Protein AF-A0A2S6U5T8-F1 (afdb_monomer)

Mean predicted aligned error: 2.39 Å

Nearest PDB structures (foldseek):
  7yxv-assembly1_A  TM=5.219E-01  e=1.908E+00  Acinetobacter baumannii
  4hqn-assembly1_A  TM=4.671E-01  e=3.008E+00  Plasmodium vivax
  6wjd-assembly1_D  TM=3.122E-01  e=1.292E+00  Homo sapiens
  9e8j-assembly1_B  TM=3.013E-01  e=1.210E+00  Homo sapiens

Foldseek 3Di:
DFDKDDPVLQQWIFTWDFLLFTPDIDGHPPDDDDDDDDPDWDALVVVLVVLVVVCVVVVHQSSNQAEDEKEAQDDDDPVRSVVVSVVNCVSCVVSVQHDPSTHRHHYHYYYDPPPGDPGMTD

Radius of gyration: 14.31 Å; Cα contacts (8 Å, |Δi|>4): 192; chains: 1; bounding box: 38×27×39 Å

Structure (mmCIF, N/CA/C/O backbone):
data_AF-A0A2S6U5T8-F1
#
_entry.id   AF-A0A2S6U5T8-F1
#
loop_
_atom_site.group_PDB
_atom_site.id
_atom_site.type_symbol
_atom_site.label_atom_id
_atom_site.label_alt_id
_atom_site.label_comp_id
_atom_site.label_asym_id
_atom_site.label_entity_id
_atom_site.label_seq_id
_atom_site.pdbx_PDB_ins_code
_atom_site.Cartn_x
_atom_site.Cartn_y
_atom_site.Cartn_z
_atom_site.occupancy
_atom_site.B_iso_or_equiv
_atom_site.auth_seq_id
_atom_site.auth_comp_id
_atom_site.auth_asym_id
_atom_site.auth_atom_id
_atom_site.pdbx_PDB_model_num
ATOM 1 N N . MET A 1 1 ? 11.949 -4.746 21.543 1.00 67.88 1 MET A N 1
ATOM 2 C CA . MET A 1 1 ? 10.485 -4.889 21.382 1.00 67.88 1 MET A CA 1
ATOM 3 C C . MET A 1 1 ? 10.088 -4.165 20.112 1.00 67.88 1 MET A C 1
ATOM 5 O O . MET A 1 1 ? 10.667 -3.123 19.844 1.00 67.88 1 MET A O 1
ATOM 9 N N . VAL A 1 2 ? 9.180 -4.733 19.322 1.00 87.88 2 VAL A N 1
ATOM 10 C CA . VAL A 1 2 ? 8.676 -4.097 18.098 1.00 87.88 2 VAL A CA 1
ATOM 11 C C . VAL A 1 2 ? 7.620 -3.065 18.490 1.00 87.88 2 VAL A C 1
ATOM 13 O O . VAL A 1 2 ? 6.715 -3.384 19.261 1.00 87.88 2 VAL A O 1
ATOM 16 N N . GLU A 1 3 ? 7.748 -1.836 17.999 1.00 96.69 3 GLU A N 1
ATOM 17 C CA . GLU A 1 3 ? 6.763 -0.789 18.258 1.00 96.69 3 GLU A CA 1
ATOM 18 C C . GLU A 1 3 ? 5.520 -1.003 17.387 1.00 96.69 3 GLU A C 1
ATOM 20 O O . GLU A 1 3 ? 5.620 -1.292 16.195 1.00 96.69 3 GLU A O 1
ATOM 25 N N . THR A 1 4 ? 4.333 -0.883 17.983 1.00 97.81 4 THR A N 1
ATOM 26 C CA . THR A 1 4 ? 3.060 -1.044 17.268 1.00 97.81 4 THR A CA 1
ATOM 27 C C . THR A 1 4 ? 2.106 0.092 17.593 1.00 97.81 4 THR A C 1
ATOM 29 O O . THR A 1 4 ? 2.155 0.649 18.691 1.00 97.81 4 THR A O 1
ATOM 32 N N . ALA A 1 5 ? 1.198 0.386 16.665 1.00 98.12 5 ALA A N 1
ATOM 33 C CA . ALA A 1 5 ? 0.132 1.359 16.861 1.00 98.12 5 ALA A CA 1
ATOM 34 C C . ALA A 1 5 ? -1.202 0.850 16.325 1.00 98.12 5 ALA A C 1
ATOM 36 O O . ALA A 1 5 ? -1.247 -0.045 15.481 1.00 98.12 5 ALA A O 1
ATOM 37 N N . ILE A 1 6 ? -2.291 1.430 16.823 1.00 98.50 6 ILE A N 1
ATOM 38 C CA . ILE A 1 6 ? -3.640 1.134 16.348 1.00 98.50 6 ILE A CA 1
ATOM 39 C C . ILE A 1 6 ? -4.045 2.197 15.328 1.00 98.50 6 ILE A C 1
ATOM 41 O O . ILE A 1 6 ? -3.961 3.390 15.613 1.00 98.50 6 ILE A O 1
ATOM 45 N N . PHE A 1 7 ? -4.515 1.755 14.164 1.00 98.44 7 PHE A N 1
ATOM 46 C CA . PHE A 1 7 ? -5.164 2.599 13.171 1.00 98.44 7 PHE A CA 1
ATOM 47 C C . PHE A 1 7 ? -6.670 2.305 13.177 1.00 98.44 7 PHE A C 1
ATOM 49 O O . PHE A 1 7 ? -7.180 1.500 12.396 1.00 98.44 7 PHE A O 1
ATOM 56 N N . GLU A 1 8 ? -7.385 2.947 14.106 1.00 97.94 8 GLU A N 1
ATOM 57 C CA . GLU A 1 8 ? -8.816 2.707 14.365 1.00 97.94 8 GLU A CA 1
ATOM 58 C C . GLU A 1 8 ? -9.682 2.904 13.113 1.00 97.94 8 GLU A C 1
ATOM 60 O O . GLU A 1 8 ? -10.574 2.105 12.839 1.00 97.94 8 GLU A O 1
ATOM 65 N N . ALA A 1 9 ? -9.370 3.915 12.292 1.00 97.75 9 ALA A N 1
ATOM 66 C CA . ALA A 1 9 ? -10.101 4.202 11.056 1.00 97.75 9 ALA A CA 1
ATOM 67 C C . ALA A 1 9 ? -10.068 3.040 10.043 1.00 97.75 9 ALA A C 1
ATOM 69 O O . ALA A 1 9 ? -10.953 2.947 9.190 1.00 97.75 9 ALA A O 1
ATOM 70 N N . GLY A 1 10 ? -9.060 2.165 10.122 1.00 97.31 10 GLY A N 1
ATOM 71 C CA . GLY A 1 10 ? -8.936 0.967 9.293 1.00 97.31 10 GLY A CA 1
ATOM 72 C C . GLY A 1 10 ? -9.330 -0.338 9.988 1.00 97.31 10 GLY A C 1
ATOM 73 O O . GLY A 1 10 ? -9.505 -1.347 9.307 1.00 97.31 10 GLY A O 1
ATOM 74 N N . GLY A 1 11 ? -9.496 -0.345 11.315 1.00 98.25 11 GLY A N 1
ATOM 75 C CA . GLY A 1 11 ? -9.827 -1.552 12.080 1.00 98.25 11 GLY A CA 1
ATOM 76 C C . GLY A 1 11 ? -8.653 -2.524 12.263 1.00 98.25 11 GLY A C 1
ATOM 77 O O . GLY A 1 11 ? -8.862 -3.733 12.387 1.00 98.25 11 GLY A O 1
ATOM 78 N N . TYR A 1 12 ? -7.410 -2.029 12.264 1.00 98.69 12 TYR A N 1
ATOM 79 C CA . TYR A 1 12 ? -6.216 -2.865 12.431 1.00 98.69 12 TYR A CA 1
ATOM 80 C C . TYR A 1 12 ? -5.113 -2.187 13.258 1.00 98.69 12 TYR A C 1
ATOM 82 O O . TYR A 1 12 ? -5.042 -0.966 13.402 1.00 98.69 12 TYR A O 1
ATOM 90 N N . ARG A 1 13 ? -4.226 -3.012 13.816 1.00 98.50 13 ARG A N 1
ATOM 91 C CA . ARG A 1 13 ? -2.944 -2.626 14.415 1.00 98.50 13 ARG A CA 1
ATOM 92 C C . ARG A 1 13 ? -1.832 -2.863 13.402 1.00 98.50 13 ARG A C 1
ATOM 94 O O . ARG A 1 13 ? -1.902 -3.825 12.642 1.00 98.50 13 ARG A O 1
ATOM 101 N N . TYR A 1 14 ? -0.791 -2.043 13.432 1.00 98.56 14 TYR A N 1
ATOM 102 C CA . TYR A 1 14 ? 0.383 -2.202 12.579 1.00 98.56 14 TYR A CA 1
ATOM 103 C C . TYR A 1 14 ? 1.688 -2.094 13.366 1.00 98.56 14 TYR A C 1
ATOM 105 O O . TYR A 1 14 ? 1.733 -1.533 14.463 1.00 98.56 14 TYR A O 1
ATOM 113 N N . VAL A 1 15 ? 2.752 -2.659 12.800 1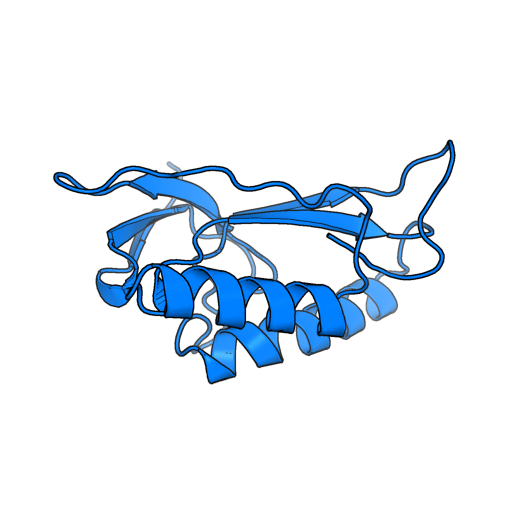.00 98.31 15 VAL A N 1
ATOM 114 C CA . VAL A 1 15 ? 4.131 -2.503 13.274 1.00 98.31 15 VAL A CA 1
ATOM 115 C C . VAL A 1 15 ? 4.713 -1.220 12.693 1.00 98.31 15 VAL A C 1
ATOM 117 O O . VAL A 1 15 ? 4.815 -1.101 11.471 1.00 98.31 15 VAL A O 1
ATOM 120 N N . ARG A 1 16 ? 5.124 -0.278 13.547 1.00 97.62 16 ARG A N 1
ATOM 121 C CA . ARG A 1 16 ? 5.755 0.965 13.092 1.00 97.62 16 ARG A CA 1
ATOM 122 C C . ARG A 1 16 ? 7.074 0.682 12.390 1.00 97.62 16 ARG A C 1
ATOM 124 O O . ARG A 1 16 ? 7.857 -0.169 12.816 1.00 97.62 16 ARG A O 1
ATOM 131 N N . HIS A 1 17 ? 7.300 1.408 11.306 1.00 95.19 17 HIS A N 1
ATOM 132 C CA . HIS A 1 17 ? 8.522 1.339 10.524 1.00 95.19 17 HIS A CA 1
ATOM 133 C C . HIS A 1 17 ? 8.732 2.680 9.804 1.00 95.19 17 HIS A C 1
ATOM 135 O O . HIS A 1 17 ? 8.316 3.716 10.314 1.00 95.19 17 HIS A O 1
ATOM 141 N N . ALA A 1 18 ? 9.412 2.686 8.663 1.00 93.44 18 ALA A N 1
ATOM 142 C CA . ALA A 1 18 ? 9.656 3.892 7.887 1.00 93.44 18 ALA A CA 1
ATOM 143 C C . ALA A 1 18 ? 8.415 4.325 7.073 1.00 93.44 18 ALA A C 1
ATOM 145 O O . ALA A 1 18 ? 7.486 3.544 6.863 1.00 93.44 18 ALA A O 1
ATOM 146 N N . PHE A 1 19 ? 8.404 5.566 6.578 1.00 96.25 19 PHE A N 1
ATOM 147 C CA . PHE A 1 19 ? 7.241 6.180 5.912 1.00 96.25 19 PHE A CA 1
ATOM 148 C C . PHE A 1 19 ? 6.718 5.396 4.692 1.00 96.25 19 PHE A C 1
ATOM 150 O O . PHE A 1 19 ? 5.578 5.556 4.253 1.00 96.25 19 PHE A O 1
ATOM 157 N N . GLN A 1 20 ? 7.553 4.540 4.107 1.00 96.44 20 GLN A N 1
ATOM 158 C CA . GLN A 1 20 ? 7.231 3.769 2.916 1.00 96.44 20 GLN A CA 1
ATOM 159 C C . GLN A 1 20 ? 6.190 2.667 3.175 1.00 96.44 20 GLN A C 1
ATOM 161 O O . GLN A 1 20 ? 5.448 2.327 2.250 1.00 96.44 20 GLN A O 1
ATOM 166 N N . TYR A 1 21 ? 6.176 2.067 4.374 1.00 97.38 21 TYR A N 1
ATOM 167 C CA . TYR A 1 21 ? 5.313 0.935 4.744 1.00 97.38 21 TYR A CA 1
ATOM 168 C C . TYR A 1 21 ? 5.453 0.552 6.222 1.00 97.38 21 TYR A C 1
ATOM 170 O O . TYR A 1 21 ? 6.493 0.776 6.832 1.00 97.38 21 TYR A O 1
ATOM 178 N N . SER A 1 22 ? 4.450 -0.140 6.761 1.00 97.94 22 SER A N 1
ATOM 179 C CA . SER A 1 22 ? 4.505 -0.789 8.072 1.00 97.94 22 SER A CA 1
ATOM 180 C C . SER A 1 22 ? 5.156 -2.178 8.007 1.00 97.94 22 SER A C 1
ATOM 182 O O . SER A 1 22 ? 5.186 -2.832 6.962 1.00 97.94 22 SER A O 1
ATOM 184 N N . GLY A 1 23 ? 5.667 -2.664 9.142 1.00 96.88 23 GLY A N 1
ATOM 185 C CA . GLY A 1 23 ? 6.314 -3.982 9.238 1.00 96.88 23 GLY A CA 1
ATOM 186 C C . GLY A 1 23 ? 5.348 -5.176 9.248 1.00 96.88 23 GLY A C 1
ATOM 187 O O . GLY A 1 23 ? 5.790 -6.320 9.330 1.00 96.88 23 GLY A O 1
ATOM 188 N N . GLY A 1 24 ? 4.038 -4.931 9.209 1.00 97.31 24 GLY A N 1
ATOM 189 C CA . GLY A 1 24 ? 3.000 -5.953 9.316 1.00 97.31 24 GLY A CA 1
ATOM 190 C C . GLY A 1 24 ? 1.733 -5.406 9.962 1.00 97.31 24 GLY A C 1
ATOM 191 O O . GLY A 1 24 ? 1.764 -4.359 10.611 1.00 97.31 24 GLY A O 1
ATOM 192 N N . VAL A 1 25 ? 0.624 -6.128 9.796 1.00 98.38 25 VAL A N 1
ATOM 193 C CA . VAL A 1 25 ? -0.694 -5.746 10.319 1.00 98.38 25 VAL A CA 1
ATOM 194 C C . VAL A 1 25 ? -1.396 -6.903 11.024 1.00 98.38 25 VAL A C 1
ATOM 196 O O . VAL A 1 25 ? -1.158 -8.072 10.728 1.00 98.38 25 VAL A O 1
ATOM 199 N N . LEU A 1 26 ? -2.284 -6.556 11.952 1.00 98.38 26 LEU A N 1
ATOM 200 C CA . LEU A 1 26 ? -3.157 -7.466 12.684 1.00 98.38 26 LEU A CA 1
ATOM 201 C C . LEU A 1 26 ? -4.557 -6.848 12.757 1.00 98.38 26 LEU A C 1
ATOM 203 O O . LEU A 1 26 ? -4.693 -5.714 13.217 1.00 98.38 26 LEU A O 1
ATOM 207 N N . ALA A 1 27 ? -5.595 -7.581 12.347 1.00 98.56 27 ALA A N 1
ATOM 208 C CA . ALA A 1 27 ? -6.976 -7.131 12.528 1.00 98.56 27 ALA A CA 1
ATOM 209 C C . ALA A 1 27 ? -7.296 -6.904 14.013 1.00 98.56 27 ALA A C 1
ATOM 211 O O . ALA A 1 27 ? -6.901 -7.694 14.874 1.00 98.56 27 ALA A O 1
ATOM 212 N N . LEU A 1 28 ? -8.037 -5.836 14.310 1.00 98.50 28 LEU A N 1
ATOM 213 C CA . LEU A 1 28 ? -8.639 -5.661 15.629 1.00 98.50 28 LEU A CA 1
ATOM 214 C C . LEU A 1 28 ? -9.792 -6.657 15.827 1.00 98.50 28 LEU A C 1
ATOM 216 O O . LEU A 1 28 ? -10.300 -7.258 14.880 1.00 98.50 28 LEU A O 1
ATOM 220 N N . ALA A 1 29 ? -10.226 -6.820 17.077 1.00 97.94 29 ALA A N 1
ATOM 221 C CA . ALA A 1 29 ? -11.383 -7.649 17.395 1.00 97.94 29 ALA A CA 1
ATOM 222 C C . ALA A 1 29 ? -12.625 -7.184 16.611 1.00 97.94 29 ALA A C 1
ATOM 224 O O . ALA A 1 29 ? -12.908 -5.990 16.535 1.00 97.94 29 ALA A O 1
ATOM 225 N N . GLY A 1 30 ? -13.360 -8.133 16.026 1.00 97.31 30 GLY A N 1
ATOM 226 C CA . GLY A 1 30 ? -14.525 -7.847 15.180 1.00 97.31 30 GLY A CA 1
ATOM 227 C C . GLY A 1 30 ? -14.199 -7.539 13.713 1.00 97.31 30 GLY A C 1
ATOM 228 O O . GLY A 1 30 ? -15.124 -7.392 12.920 1.00 97.31 30 GLY A O 1
ATOM 229 N N . PHE A 1 31 ? -12.918 -7.495 13.333 1.00 98.00 31 PHE A N 1
ATOM 230 C CA . PHE A 1 31 ? -12.475 -7.341 11.947 1.00 98.00 31 PHE A CA 1
ATOM 231 C C . PHE A 1 31 ? -11.782 -8.606 11.437 1.00 98.00 31 PHE A C 1
ATOM 233 O O . PHE A 1 31 ? -11.279 -9.429 12.200 1.00 98.00 31 PHE A O 1
ATOM 240 N N . THR A 1 32 ? -11.751 -8.770 10.117 1.00 97.62 32 THR A N 1
ATOM 241 C CA . THR A 1 32 ? -11.011 -9.831 9.426 1.00 97.62 32 THR A CA 1
ATOM 242 C C . THR A 1 32 ? -10.239 -9.207 8.272 1.00 97.62 32 THR A C 1
ATOM 244 O O . THR A 1 32 ? -10.743 -8.302 7.610 1.00 97.62 32 THR A O 1
ATOM 247 N N . ILE A 1 33 ? -9.006 -9.666 8.050 1.00 98.12 33 ILE A N 1
ATOM 248 C CA . ILE A 1 33 ? -8.226 -9.281 6.871 1.00 98.12 33 ILE A CA 1
ATOM 249 C C . ILE A 1 33 ? -8.625 -10.210 5.732 1.00 98.12 33 ILE A C 1
ATOM 251 O O . ILE A 1 33 ? -8.409 -11.419 5.809 1.00 98.12 33 ILE A O 1
ATOM 255 N N . GLU A 1 34 ? -9.166 -9.634 4.665 1.00 97.50 34 GLU A N 1
ATOM 256 C CA . GLU A 1 34 ? -9.446 -10.349 3.426 1.00 97.50 34 GLU A CA 1
ATOM 257 C C . GLU A 1 34 ? -8.375 -10.033 2.383 1.00 97.50 34 GLU A C 1
ATOM 259 O O . GLU A 1 34 ? -8.032 -8.874 2.143 1.00 97.50 34 GLU A O 1
ATOM 264 N N . ARG A 1 35 ? -7.830 -11.077 1.749 1.00 96.81 35 ARG A N 1
ATOM 265 C CA . ARG A 1 35 ? -6.838 -10.929 0.680 1.00 96.81 35 ARG A CA 1
ATOM 266 C C . ARG A 1 35 ? -7.520 -11.041 -0.678 1.00 96.81 35 ARG A C 1
ATOM 268 O O . ARG A 1 35 ? -7.909 -12.132 -1.089 1.00 96.81 35 ARG A O 1
ATOM 275 N N . ALA A 1 36 ? -7.585 -9.925 -1.396 1.00 95.75 36 ALA A N 1
ATOM 276 C CA . ALA A 1 36 ? -7.957 -9.882 -2.806 1.00 95.75 36 ALA A CA 1
ATOM 277 C C . ALA A 1 36 ? -6.701 -9.882 -3.694 1.00 95.75 36 ALA A C 1
ATOM 279 O O . ALA A 1 36 ? -5.650 -9.370 -3.307 1.00 95.75 36 ALA A O 1
ATOM 280 N N . ARG A 1 37 ? -6.800 -10.466 -4.893 1.00 96.38 37 ARG A N 1
ATOM 281 C CA . ARG A 1 37 ? -5.694 -10.537 -5.858 1.00 96.38 37 ARG A CA 1
ATOM 282 C C . ARG A 1 37 ? -6.191 -10.193 -7.255 1.00 96.38 37 ARG A C 1
ATOM 284 O O . ARG A 1 37 ? -7.163 -10.787 -7.719 1.00 96.38 37 ARG A O 1
ATOM 291 N N . PHE A 1 38 ? -5.485 -9.305 -7.949 1.00 96.88 38 PHE A N 1
ATOM 292 C CA . PHE A 1 38 ? -5.737 -9.059 -9.366 1.00 96.88 38 PHE A CA 1
ATOM 293 C C . PHE A 1 38 ? -5.363 -10.282 -10.211 1.00 96.88 38 PHE A C 1
ATOM 295 O O . PHE A 1 38 ? -4.371 -10.961 -9.952 1.00 96.88 38 PHE A O 1
ATOM 302 N N . ALA A 1 39 ? -6.157 -10.578 -11.243 1.00 95.62 39 ALA A N 1
ATOM 303 C CA . ALA A 1 39 ? -5.878 -11.698 -12.145 1.00 95.62 39 ALA A CA 1
ATO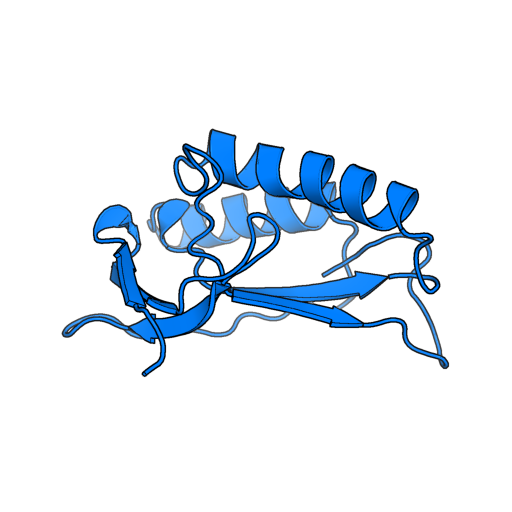M 304 C C . ALA A 1 39 ? -4.598 -11.486 -12.976 1.00 95.62 39 ALA A C 1
ATOM 306 O O . ALA A 1 39 ? -3.960 -12.451 -13.390 1.00 95.62 39 ALA A O 1
ATOM 307 N N . LYS A 1 40 ? -4.236 -10.222 -13.214 1.00 94.31 40 LYS A N 1
ATOM 308 C CA . LYS A 1 40 ? -2.997 -9.775 -13.853 1.00 94.31 40 LYS A CA 1
ATOM 309 C C . LYS A 1 40 ? -2.459 -8.572 -13.079 1.00 94.31 40 LYS A C 1
ATOM 311 O O . LYS A 1 40 ? -3.289 -7.845 -12.527 1.00 94.31 40 LYS A O 1
ATOM 316 N N . PRO A 1 41 ? -1.137 -8.337 -13.064 1.00 95.38 41 PRO A N 1
ATOM 317 C CA . PRO A 1 41 ? -0.595 -7.133 -12.460 1.00 95.38 41 PRO A CA 1
ATOM 318 C C . PRO A 1 41 ? -1.205 -5.883 -13.083 1.00 95.38 41 PRO A C 1
ATOM 320 O O . PRO A 1 41 ? -1.351 -5.804 -14.305 1.00 95.38 41 PRO A O 1
ATOM 323 N N . LEU A 1 42 ? -1.578 -4.931 -12.235 1.00 98.25 42 LEU A N 1
ATOM 324 C CA . LEU A 1 42 ? -2.050 -3.619 -12.663 1.00 98.25 42 LEU A CA 1
ATOM 325 C C . LEU A 1 42 ? -1.030 -2.569 -12.240 1.00 98.25 42 LEU A C 1
ATOM 327 O O . LEU A 1 42 ? -0.610 -2.614 -11.076 1.00 98.25 42 LEU A O 1
ATOM 331 N N . PRO A 1 43 ? -0.669 -1.617 -13.119 1.00 98.19 43 PRO A N 1
ATOM 332 C CA . PRO A 1 43 ? 0.177 -0.507 -12.720 1.00 98.19 43 PRO A CA 1
ATOM 333 C C . PRO A 1 43 ? -0.429 0.266 -11.556 1.00 98.19 43 PRO A C 1
ATOM 335 O O . PRO A 1 43 ? -1.636 0.217 -11.306 1.00 98.19 43 PRO A O 1
ATOM 338 N N . LEU A 1 44 ? 0.420 0.966 -10.810 1.00 98.00 44 LEU A N 1
ATOM 339 C CA . LEU A 1 44 ? 0.053 1.532 -9.516 1.00 98.00 44 LEU A CA 1
ATOM 340 C C . LEU A 1 44 ? -1.218 2.404 -9.561 1.00 98.00 44 LEU A C 1
ATOM 342 O O . LEU A 1 44 ? -2.082 2.281 -8.690 1.00 98.00 44 LEU A O 1
ATOM 346 N N . ALA A 1 45 ? -1.360 3.257 -10.578 1.00 97.31 45 ALA A N 1
ATOM 347 C CA . ALA A 1 45 ? -2.509 4.148 -10.714 1.00 97.31 45 ALA A CA 1
ATOM 348 C C . ALA A 1 45 ? -3.815 3.382 -10.994 1.00 97.31 45 ALA A C 1
ATOM 350 O O . ALA A 1 45 ? -4.829 3.630 -10.337 1.00 97.31 45 ALA A O 1
ATOM 351 N N . GLU A 1 46 ? -3.808 2.441 -11.941 1.00 98.50 46 GLU A N 1
ATOM 352 C CA . GLU A 1 46 ? -4.954 1.578 -12.246 1.00 98.50 46 GLU A CA 1
ATOM 353 C C . GLU A 1 46 ? -5.296 0.660 -11.073 1.00 98.50 46 GLU A C 1
ATOM 355 O O . GLU A 1 46 ? -6.472 0.486 -10.749 1.00 98.50 46 GLU A O 1
ATOM 360 N N . GLY A 1 47 ? -4.282 0.101 -10.413 1.00 98.44 47 GLY A N 1
ATOM 361 C CA . GLY A 1 47 ? -4.447 -0.774 -9.261 1.00 98.44 47 GLY A CA 1
ATOM 362 C C . GLY A 1 47 ? -5.134 -0.060 -8.104 1.00 98.44 47 GLY A C 1
ATOM 363 O O . GLY A 1 47 ? -6.120 -0.570 -7.577 1.00 98.44 47 GLY A O 1
ATOM 364 N N . PHE A 1 48 ? -4.706 1.160 -7.766 1.00 98.62 48 PHE A N 1
ATOM 365 C CA . PHE A 1 48 ? -5.385 1.955 -6.743 1.00 98.62 48 PHE A CA 1
ATOM 366 C C . PHE A 1 48 ? -6.834 2.284 -7.115 1.00 98.62 48 PHE A C 1
ATOM 368 O O . PHE A 1 48 ? -7.714 2.097 -6.279 1.00 98.62 48 PHE A O 1
ATOM 375 N N . LYS A 1 49 ? -7.121 2.681 -8.363 1.00 98.56 49 LYS A N 1
ATOM 376 C CA . LYS A 1 49 ? -8.508 2.906 -8.823 1.00 98.56 49 LYS A CA 1
ATOM 377 C C . LYS A 1 49 ? -9.369 1.646 -8.703 1.00 98.56 49 LYS A C 1
ATOM 379 O O . LYS A 1 49 ? -10.536 1.718 -8.323 1.00 98.56 49 LYS A O 1
ATOM 384 N N . ALA A 1 50 ? -8.804 0.481 -9.016 1.00 98.56 50 ALA A N 1
ATOM 385 C CA . ALA A 1 50 ? -9.503 -0.789 -8.877 1.00 98.56 50 ALA A CA 1
ATOM 386 C C . ALA A 1 50 ? -9.752 -1.153 -7.401 1.00 98.56 50 ALA A C 1
ATOM 388 O O . ALA A 1 50 ? -10.819 -1.676 -7.081 1.00 98.56 50 ALA A O 1
ATOM 389 N N . VAL A 1 51 ? -8.819 -0.829 -6.496 1.00 98.50 51 VAL A N 1
ATOM 390 C CA . VAL A 1 51 ? -9.020 -0.956 -5.041 1.00 98.50 51 VAL A CA 1
ATOM 391 C C . VAL A 1 51 ? -10.138 -0.027 -4.556 1.00 98.50 51 VAL A C 1
ATOM 393 O O . VAL A 1 51 ? -11.008 -0.489 -3.821 1.00 98.50 51 VAL A O 1
ATOM 396 N N . GLU A 1 52 ? -10.174 1.237 -4.995 1.00 98.62 52 GLU A N 1
ATOM 397 C CA . GLU A 1 52 ? -11.261 2.176 -4.656 1.00 98.62 52 GLU A CA 1
ATOM 398 C C . GLU A 1 52 ? -12.618 1.612 -5.076 1.00 98.62 52 GLU A C 1
ATOM 400 O O . GLU A 1 52 ? -13.539 1.533 -4.263 1.00 98.62 52 GLU A O 1
ATOM 405 N N . ALA A 1 53 ? -12.731 1.156 -6.326 1.00 98.50 53 ALA A N 1
ATOM 406 C CA . ALA A 1 53 ? -13.958 0.563 -6.843 1.00 98.50 53 ALA A CA 1
ATOM 407 C C . ALA A 1 53 ? -14.369 -0.696 -6.060 1.00 98.50 53 ALA A C 1
ATOM 409 O O . ALA A 1 53 ? -15.547 -0.874 -5.750 1.00 98.50 53 ALA A O 1
ATOM 410 N N . HIS A 1 54 ? -13.407 -1.554 -5.709 1.00 98.25 54 HIS A N 1
ATOM 411 C CA . HIS A 1 54 ? -13.663 -2.774 -4.949 1.00 98.25 54 HIS A CA 1
ATOM 412 C C . HIS A 1 54 ? -14.163 -2.477 -3.528 1.00 98.25 54 HIS A C 1
ATOM 414 O O . HIS A 1 54 ? -15.191 -3.011 -3.116 1.00 98.25 54 HIS A O 1
ATOM 420 N N . LEU A 1 55 ? -13.485 -1.589 -2.796 1.00 98.31 55 LEU A N 1
ATOM 421 C CA . LEU A 1 55 ? -13.886 -1.210 -1.439 1.00 98.31 55 LEU A CA 1
ATOM 422 C C . LEU A 1 55 ? -15.230 -0.471 -1.434 1.00 98.31 55 LEU A C 1
ATOM 424 O O . LEU A 1 55 ? -16.077 -0.761 -0.589 1.00 98.31 55 LEU A O 1
ATOM 428 N N . ALA A 1 56 ? -15.467 0.408 -2.412 1.00 98.44 56 ALA A N 1
ATOM 429 C CA . ALA A 1 56 ? -16.750 1.087 -2.576 1.00 98.44 56 ALA A CA 1
ATOM 430 C C . ALA A 1 56 ? -17.897 0.095 -2.832 1.00 98.44 56 ALA A C 1
ATOM 432 O O . ALA A 1 56 ? -18.949 0.210 -2.206 1.00 98.44 56 ALA A O 1
ATOM 433 N N . ALA A 1 57 ? -17.690 -0.915 -3.686 1.00 98.31 57 ALA A N 1
ATOM 434 C CA . ALA A 1 57 ? -18.686 -1.955 -3.952 1.00 98.31 57 ALA A CA 1
ATOM 435 C C . ALA A 1 57 ? -19.024 -2.797 -2.706 1.00 98.31 57 ALA A C 1
ATOM 437 O O . ALA A 1 57 ? -20.152 -3.265 -2.568 1.00 98.31 57 ALA A O 1
ATOM 438 N N . LEU A 1 58 ? -18.070 -2.956 -1.784 1.00 97.25 58 LEU A N 1
ATOM 439 C CA . LEU A 1 58 ? -18.265 -3.626 -0.494 1.00 97.25 58 LEU A CA 1
ATOM 440 C C . LEU A 1 58 ? -18.811 -2.691 0.603 1.00 97.25 58 LEU A C 1
ATOM 442 O O . LEU A 1 58 ? -19.017 -3.131 1.735 1.00 97.25 58 LEU A O 1
ATOM 446 N N . GLY A 1 59 ? -19.008 -1.400 0.313 1.00 97.56 59 GLY A N 1
ATOM 447 C CA . GLY A 1 59 ? -19.406 -0.399 1.308 1.00 97.56 59 GLY A CA 1
ATOM 448 C C . GLY A 1 59 ? -18.355 -0.177 2.402 1.00 97.56 59 GLY A C 1
ATOM 449 O O . GLY A 1 59 ? -18.699 0.164 3.536 1.00 97.56 59 GLY A O 1
ATOM 450 N N . ARG A 1 60 ? -17.072 -0.410 2.099 1.00 97.56 60 ARG A N 1
ATOM 451 C CA . ARG A 1 60 ? -15.956 -0.254 3.039 1.00 97.56 60 ARG A CA 1
ATOM 452 C C . ARG A 1 60 ? -15.220 1.065 2.800 1.00 97.56 60 ARG A C 1
ATOM 454 O O . ARG A 1 60 ? -15.026 1.457 1.651 1.00 97.56 60 ARG A O 1
ATOM 461 N N . PRO A 1 61 ? -14.767 1.750 3.866 1.00 98.12 61 PRO A N 1
ATOM 462 C CA . PRO A 1 61 ? -13.957 2.949 3.707 1.00 98.12 61 PRO A CA 1
ATOM 463 C C . PRO A 1 61 ? -12.584 2.591 3.130 1.00 98.12 61 PRO A C 1
ATOM 465 O O . PRO A 1 61 ? -12.047 1.518 3.417 1.00 98.12 61 PRO A O 1
ATOM 468 N N . PHE A 1 62 ? -11.970 3.502 2.374 1.00 98.62 62 PHE A N 1
ATOM 469 C CA . PHE A 1 62 ? -10.639 3.270 1.798 1.00 98.62 62 PHE A CA 1
ATOM 470 C C . PHE A 1 62 ? -9.556 3.065 2.863 1.00 98.62 62 PHE A C 1
ATOM 472 O O . PHE A 1 62 ? -8.619 2.305 2.643 1.00 98.62 62 PHE A O 1
ATOM 479 N N . THR A 1 63 ? -9.752 3.618 4.064 1.00 98.62 63 THR A N 1
ATOM 480 C CA . THR A 1 63 ? -8.915 3.375 5.250 1.00 98.62 63 THR A CA 1
ATOM 481 C C . THR A 1 63 ? -8.832 1.907 5.675 1.00 98.62 63 THR A C 1
ATOM 483 O O . THR A 1 63 ? -7.935 1.552 6.431 1.00 98.62 63 THR A O 1
ATOM 486 N N . SER A 1 64 ? -9.722 1.033 5.191 1.00 98.38 64 SER A N 1
ATOM 487 C CA . SER A 1 64 ? -9.631 -0.417 5.424 1.00 98.38 64 SER A CA 1
ATOM 488 C C . SER A 1 64 ? -8.517 -1.114 4.626 1.00 98.38 64 SER A C 1
ATOM 490 O O . SER A 1 64 ? -8.229 -2.287 4.868 1.00 98.38 64 SER A O 1
ATOM 492 N N . PHE A 1 65 ? -7.852 -0.408 3.706 1.00 98.69 65 PHE A N 1
ATOM 493 C CA . PHE A 1 65 ? -6.687 -0.911 2.987 1.00 98.69 65 PHE A CA 1
ATOM 494 C C . PHE A 1 65 ? -5.469 -1.030 3.916 1.00 98.69 65 PHE A C 1
ATOM 496 O O . PHE A 1 65 ? -4.765 -0.059 4.176 1.00 98.69 65 PHE A O 1
ATOM 503 N N . CYS A 1 66 ? -5.225 -2.238 4.426 1.00 98.56 66 CYS A N 1
ATOM 504 C CA . CYS A 1 66 ? -4.211 -2.485 5.455 1.00 98.56 66 CYS A CA 1
ATOM 505 C C . CYS A 1 66 ? -2.888 -3.057 4.928 1.00 98.56 66 CYS A C 1
ATOM 507 O O . CYS A 1 66 ? -1.864 -2.969 5.606 1.00 98.56 66 CYS A O 1
ATOM 509 N N . ALA A 1 67 ? -2.886 -3.651 3.734 1.00 98.62 67 ALA A N 1
ATOM 510 C CA . ALA A 1 67 ? -1.700 -4.270 3.163 1.00 98.62 67 ALA A CA 1
ATOM 511 C C . ALA A 1 67 ? -1.758 -4.334 1.637 1.00 98.62 67 ALA A C 1
ATOM 513 O O . ALA A 1 67 ? -2.830 -4.497 1.055 1.00 98.62 67 ALA A O 1
ATOM 514 N N . CYS A 1 68 ? -0.590 -4.303 0.995 1.00 98.44 68 CYS A N 1
ATOM 515 C CA . CYS A 1 68 ? -0.464 -4.692 -0.405 1.00 98.44 68 CYS A CA 1
ATOM 516 C C . CYS A 1 68 ? 0.871 -5.351 -0.733 1.00 98.44 68 CYS A C 1
ATOM 518 O O . CYS A 1 68 ? 1.854 -5.268 -0.001 1.00 98.44 68 CYS A O 1
ATOM 520 N N . GLU A 1 69 ? 0.891 -6.025 -1.871 1.00 98.00 69 GLU A N 1
ATOM 521 C CA . GLU A 1 69 ? 2.089 -6.601 -2.454 1.00 98.00 69 GLU A CA 1
ATOM 522 C C . GLU A 1 69 ? 2.297 -5.924 -3.798 1.00 98.00 69 GLU A C 1
ATOM 524 O O . GLU A 1 69 ? 1.352 -5.837 -4.578 1.00 98.00 69 GLU A O 1
ATOM 529 N N . LEU A 1 70 ? 3.512 -5.458 -4.055 1.00 98.19 70 LEU A N 1
ATOM 530 C CA . LEU A 1 70 ? 3.890 -4.814 -5.301 1.00 98.19 70 LEU A CA 1
ATOM 531 C C . LEU A 1 70 ? 5.023 -5.584 -5.980 1.00 98.19 70 LEU A C 1
ATOM 533 O O . LEU A 1 70 ? 5.819 -6.286 -5.344 1.00 98.19 70 LEU A O 1
ATOM 537 N N . ARG A 1 71 ? 5.098 -5.430 -7.297 1.00 98.06 71 ARG A N 1
ATOM 538 C CA . ARG A 1 71 ? 6.197 -5.884 -8.137 1.00 98.06 71 ARG A CA 1
ATOM 539 C C . ARG A 1 71 ? 6.726 -4.707 -8.934 1.00 98.06 71 ARG A C 1
ATOM 541 O O . ARG A 1 71 ? 5.948 -3.940 -9.492 1.00 98.06 71 ARG A O 1
ATOM 548 N N . SER A 1 72 ? 8.042 -4.583 -9.005 1.00 98.06 72 SER A N 1
ATOM 549 C CA . SER A 1 72 ? 8.720 -3.558 -9.799 1.00 98.06 72 SER A CA 1
ATOM 550 C C . SER A 1 72 ? 9.540 -4.197 -10.922 1.00 98.06 72 SER A C 1
ATOM 552 O O . SER A 1 72 ? 9.957 -5.349 -10.774 1.00 98.06 72 SER A O 1
ATOM 554 N N . PRO A 1 73 ? 9.779 -3.483 -12.040 1.00 97.38 73 PRO A N 1
ATOM 555 C CA . PRO A 1 73 ? 10.467 -4.060 -13.195 1.00 97.38 73 PRO A CA 1
ATOM 556 C C . PRO A 1 73 ? 11.907 -4.471 -12.884 1.00 97.38 73 PRO A C 1
ATOM 558 O O . PRO A 1 73 ? 12.398 -5.495 -13.347 1.00 97.38 73 PRO A O 1
ATOM 561 N N . VAL A 1 74 ? 12.588 -3.640 -12.093 1.00 96.94 74 VAL A N 1
ATOM 562 C CA . VAL A 1 74 ? 14.001 -3.758 -11.734 1.00 96.94 74 VAL A CA 1
ATOM 563 C C . VAL A 1 74 ? 14.226 -3.182 -10.338 1.00 96.94 74 VAL A C 1
ATOM 565 O O . VAL A 1 74 ? 13.390 -2.435 -9.826 1.00 96.94 74 VAL A O 1
ATOM 568 N N . GLN A 1 75 ? 15.372 -3.507 -9.735 1.00 96.62 75 GLN A N 1
ATOM 569 C CA . GLN A 1 75 ? 15.786 -2.892 -8.475 1.00 96.62 75 GLN A CA 1
ATOM 570 C C . GLN A 1 75 ? 15.921 -1.375 -8.640 1.00 96.62 75 GLN A C 1
ATOM 572 O O . GLN A 1 75 ? 16.484 -0.892 -9.623 1.00 96.62 75 GLN A O 1
ATOM 577 N N . PHE A 1 76 ? 15.415 -0.630 -7.662 1.00 96.56 76 PHE A N 1
ATOM 578 C CA . PHE A 1 76 ? 15.541 0.820 -7.647 1.00 96.56 76 PHE A CA 1
ATOM 579 C C . PHE A 1 76 ? 16.952 1.252 -7.244 1.00 96.56 76 PHE A C 1
ATOM 581 O O . PHE A 1 76 ? 17.622 0.594 -6.447 1.00 96.56 76 PHE A O 1
ATOM 588 N N . THR A 1 77 ? 17.362 2.423 -7.728 1.00 97.75 77 THR A N 1
ATOM 589 C CA . THR A 1 77 ? 18.377 3.219 -7.033 1.00 97.75 77 THR A CA 1
ATOM 590 C C . THR A 1 77 ? 17.804 3.735 -5.711 1.00 97.75 77 THR A C 1
ATOM 592 O O . THR A 1 77 ? 16.588 3.753 -5.521 1.00 97.75 77 THR A O 1
ATOM 595 N N . GLU A 1 78 ? 18.653 4.207 -4.801 1.00 95.38 78 GLU A N 1
ATOM 596 C CA . GLU A 1 78 ? 18.185 4.793 -3.538 1.00 95.38 78 GLU A CA 1
ATOM 597 C C . GLU A 1 78 ? 17.210 5.962 -3.768 1.00 95.38 78 GLU A C 1
ATOM 599 O O . GLU A 1 78 ? 16.099 5.957 -3.237 1.00 95.38 78 GLU A O 1
ATOM 604 N N . GLN A 1 79 ? 17.568 6.907 -4.646 1.00 97.50 79 GLN A N 1
ATOM 605 C CA . GLN A 1 79 ? 16.688 8.024 -4.995 1.00 97.50 79 GLN A CA 1
ATOM 606 C C . GLN A 1 79 ? 15.409 7.549 -5.696 1.00 97.50 79 GLN A C 1
ATOM 608 O O . GLN A 1 79 ? 14.318 7.981 -5.335 1.00 97.50 79 GLN A O 1
ATOM 613 N N . GLY A 1 80 ? 15.516 6.605 -6.638 1.00 97.38 80 GLY A N 1
ATOM 614 C CA . GLY A 1 80 ? 14.350 6.054 -7.330 1.00 97.38 80 GLY A CA 1
ATOM 615 C C . GLY A 1 80 ? 13.380 5.352 -6.377 1.00 97.38 80 GLY A C 1
ATOM 616 O O . GLY A 1 80 ? 12.167 5.423 -6.565 1.00 97.38 80 GLY A O 1
ATOM 617 N N . PHE A 1 81 ? 13.894 4.729 -5.313 1.00 95.94 81 PHE A N 1
ATOM 618 C CA . PHE A 1 81 ? 13.067 4.154 -4.261 1.00 95.94 81 PHE A CA 1
ATOM 619 C C . PHE A 1 81 ? 12.333 5.246 -3.477 1.00 95.94 81 PHE A C 1
ATOM 621 O O . PHE A 1 81 ? 11.138 5.105 -3.223 1.00 95.94 81 PHE A O 1
ATOM 628 N N . ILE A 1 82 ? 13.004 6.342 -3.112 1.00 96.62 82 ILE A N 1
ATOM 629 C CA . ILE A 1 82 ? 12.358 7.478 -2.437 1.00 96.62 82 ILE A CA 1
ATOM 630 C C . ILE A 1 82 ? 11.252 8.057 -3.324 1.00 96.62 82 ILE A C 1
ATOM 632 O O . ILE A 1 82 ? 10.116 8.165 -2.864 1.00 96.62 82 ILE A O 1
ATOM 636 N N . ASP A 1 83 ? 11.547 8.350 -4.589 1.00 97.75 83 ASP A N 1
ATOM 637 C CA . ASP A 1 83 ? 10.602 8.967 -5.527 1.00 97.75 83 ASP A CA 1
ATOM 638 C C . ASP A 1 83 ? 9.362 8.092 -5.738 1.00 97.75 83 ASP A C 1
ATOM 640 O O . ASP A 1 83 ? 8.226 8.562 -5.620 1.00 97.75 83 ASP A O 1
ATOM 644 N N . PHE A 1 84 ? 9.569 6.789 -5.952 1.00 97.88 84 PHE A N 1
ATOM 645 C CA . PHE A 1 84 ? 8.486 5.814 -6.043 1.00 97.88 84 PHE A CA 1
ATOM 646 C C . PHE A 1 84 ? 7.602 5.830 -4.790 1.00 97.88 84 PHE A C 1
ATOM 648 O O . PHE A 1 84 ? 6.374 5.867 -4.886 1.00 97.88 84 PHE A O 1
ATOM 655 N N . ASN A 1 85 ? 8.210 5.818 -3.601 1.00 97.94 85 ASN A N 1
ATOM 656 C CA . ASN A 1 85 ? 7.459 5.796 -2.352 1.00 97.94 85 ASN A CA 1
ATOM 657 C C . ASN A 1 85 ? 6.706 7.099 -2.101 1.00 97.94 85 ASN A C 1
ATOM 659 O O . ASN A 1 85 ? 5.579 7.045 -1.616 1.00 97.94 85 ASN A O 1
ATOM 663 N N . ARG A 1 86 ? 7.283 8.249 -2.466 1.00 97.81 86 ARG A N 1
ATOM 664 C CA . ARG A 1 86 ? 6.604 9.549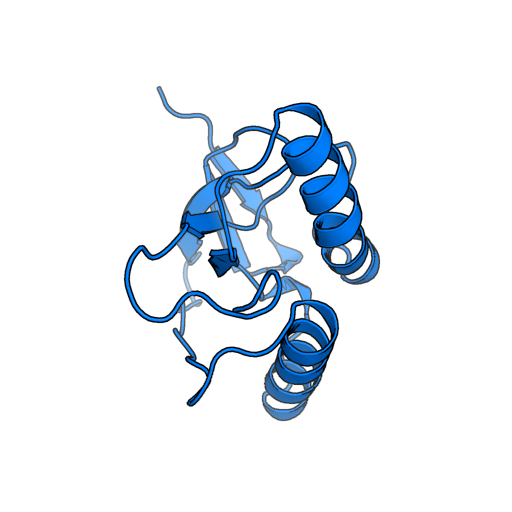 -2.396 1.00 97.81 86 ARG A CA 1
ATOM 665 C C . ARG A 1 86 ? 5.388 9.584 -3.314 1.00 97.81 86 ARG A C 1
ATOM 667 O O . ARG A 1 86 ? 4.341 10.055 -2.889 1.00 97.81 86 ARG A O 1
ATOM 674 N N . HIS A 1 87 ? 5.480 9.016 -4.514 1.00 97.81 87 HIS A N 1
ATOM 675 C CA . HIS A 1 87 ? 4.320 8.870 -5.391 1.00 97.81 87 HIS A CA 1
ATOM 676 C C . HIS A 1 87 ? 3.264 7.907 -4.817 1.00 97.81 87 HIS A C 1
ATOM 678 O O . HIS A 1 87 ? 2.078 8.225 -4.789 1.00 97.81 87 HIS A O 1
ATOM 684 N N . TYR A 1 88 ? 3.685 6.753 -4.299 1.00 98.19 88 TYR A N 1
ATOM 685 C CA . TYR A 1 88 ? 2.801 5.753 -3.693 1.00 98.19 88 TYR A CA 1
ATOM 686 C C . TYR A 1 88 ? 1.986 6.307 -2.515 1.00 98.19 88 TYR A C 1
ATOM 688 O O . TYR A 1 88 ? 0.761 6.146 -2.481 1.00 98.19 88 TYR A O 1
ATOM 696 N N . VAL A 1 89 ? 2.635 6.987 -1.561 1.00 98.25 89 VAL A N 1
ATOM 697 C CA . VAL A 1 89 ? 1.950 7.479 -0.354 1.00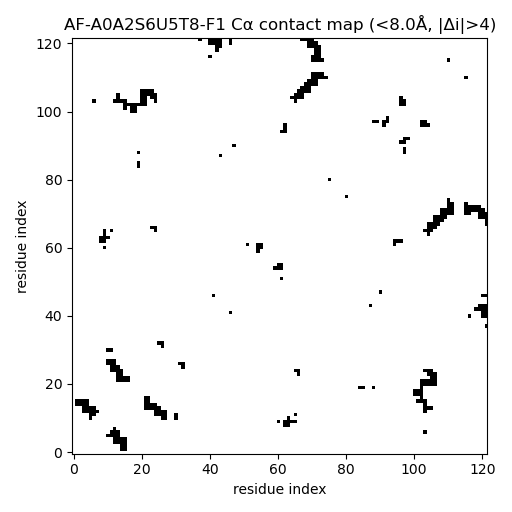 98.25 89 VAL A CA 1
ATOM 698 C C . VAL A 1 89 ? 0.967 8.612 -0.640 1.00 98.25 89 VAL A C 1
ATOM 700 O O .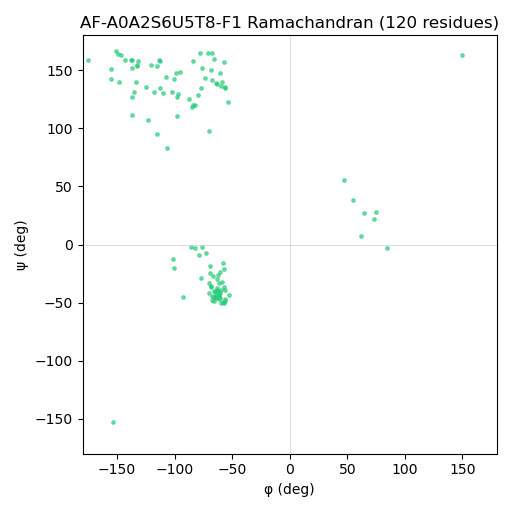 VAL A 1 89 ? 0.048 8.790 0.149 1.00 98.25 89 VAL A O 1
ATOM 703 N N . GLN A 1 90 ? 1.062 9.310 -1.780 1.00 98.31 90 GLN A N 1
ATOM 704 C CA . GLN A 1 90 ? 0.073 10.332 -2.161 1.00 98.31 90 GLN A CA 1
ATOM 705 C C . GLN A 1 90 ? -1.348 9.763 -2.220 1.00 98.31 90 GLN A C 1
ATOM 707 O O . GLN A 1 90 ? -2.302 10.451 -1.868 1.00 98.31 90 GLN A O 1
ATOM 712 N N . THR A 1 91 ? -1.529 8.515 -2.670 1.00 98.44 91 THR A N 1
ATOM 713 C CA . THR A 1 91 ? -2.860 7.882 -2.648 1.00 98.44 91 THR A CA 1
ATOM 714 C C . THR A 1 91 ? -3.310 7.573 -1.228 1.00 98.44 91 THR A C 1
ATOM 716 O O . THR A 1 91 ? -4.455 7.849 -0.879 1.00 98.44 91 THR A O 1
ATOM 719 N N . LEU A 1 92 ? -2.401 7.073 -0.392 1.00 98.69 92 LEU A N 1
ATOM 720 C CA . LEU A 1 92 ? -2.695 6.794 1.010 1.00 98.69 92 LEU A CA 1
ATOM 721 C C . LEU A 1 92 ? -3.043 8.071 1.785 1.00 98.69 92 LEU A C 1
ATOM 723 O O . LEU A 1 92 ? -3.940 8.049 2.621 1.00 98.69 92 LEU A O 1
ATOM 727 N N . GLU A 1 93 ? -2.388 9.190 1.487 1.00 98.50 93 GLU A N 1
ATOM 728 C CA . GLU A 1 93 ? -2.693 10.499 2.066 1.00 98.50 93 GLU A CA 1
ATOM 729 C C . GLU A 1 93 ? -4.094 10.970 1.657 1.00 98.50 93 GLU A C 1
ATOM 731 O O . GLU A 1 93 ? -4.895 11.335 2.517 1.00 98.50 93 GLU A O 1
ATOM 736 N N . ARG A 1 94 ? -4.454 10.860 0.366 1.00 98.38 94 ARG A N 1
ATOM 737 C CA . ARG A 1 94 ? -5.818 11.166 -0.112 1.00 98.38 94 ARG A CA 1
ATOM 738 C C . ARG A 1 94 ? -6.890 10.309 0.562 1.00 98.38 94 ARG A C 1
ATOM 740 O O . ARG A 1 94 ? -8.010 10.778 0.746 1.00 98.38 94 ARG A O 1
ATOM 747 N N . TRP A 1 95 ? -6.567 9.069 0.925 1.00 98.56 95 TRP A N 1
ATOM 748 C CA . TRP A 1 95 ? -7.470 8.177 1.659 1.00 98.56 95 TRP A CA 1
ATOM 749 C C . TRP A 1 95 ? -7.479 8.419 3.176 1.00 98.56 95 TRP A C 1
ATOM 751 O O . TRP A 1 95 ? -8.244 7.765 3.882 1.00 98.56 95 TRP A O 1
ATOM 761 N N . GLY A 1 96 ? -6.650 9.333 3.692 1.00 98.19 96 GLY A N 1
ATOM 762 C CA . GLY A 1 96 ? -6.521 9.604 5.127 1.00 98.19 96 GLY A CA 1
ATOM 763 C C . GLY A 1 96 ? -5.777 8.513 5.904 1.00 98.19 96 GLY A C 1
ATOM 764 O O . GLY A 1 96 ? -5.967 8.380 7.110 1.00 98.19 96 GLY A O 1
ATOM 765 N N . ILE A 1 97 ? -4.965 7.708 5.216 1.00 98.62 97 ILE A N 1
ATOM 766 C CA . ILE A 1 97 ? -4.186 6.603 5.785 1.00 98.62 97 ILE A CA 1
ATOM 767 C C . ILE A 1 97 ? -2.781 7.055 6.179 1.00 98.62 97 ILE A C 1
ATOM 769 O O . ILE A 1 97 ? -2.303 6.705 7.254 1.00 98.62 97 ILE A O 1
ATOM 773 N N . PHE A 1 98 ? -2.116 7.808 5.303 1.00 98.56 98 PHE A N 1
ATOM 774 C CA . PHE A 1 98 ? -0.757 8.298 5.520 1.00 98.56 98 PHE A CA 1
ATOM 775 C C . PHE A 1 98 ? -0.789 9.735 6.034 1.00 98.56 98 PHE A C 1
ATOM 777 O O . PHE A 1 98 ? -1.420 10.591 5.413 1.00 98.56 98 PHE A O 1
ATOM 784 N N . LYS A 1 99 ? -0.120 9.997 7.159 1.00 97.38 99 LYS A N 1
ATOM 785 C CA . LYS A 1 99 ? -0.046 11.328 7.774 1.00 97.38 99 LYS A CA 1
ATOM 786 C C . LYS A 1 99 ? 1.208 11.444 8.638 1.00 97.38 99 LYS A C 1
ATOM 788 O O . LYS A 1 99 ? 1.545 10.493 9.326 1.00 97.38 99 LYS A O 1
ATOM 793 N N . ASP A 1 100 ? 1.858 12.608 8.639 1.00 96.12 100 ASP A N 1
ATOM 794 C CA . ASP A 1 100 ? 3.018 12.903 9.499 1.00 96.12 100 ASP A CA 1
ATOM 795 C C . ASP A 1 100 ? 4.159 11.871 9.348 1.00 96.12 100 ASP A C 1
ATOM 797 O O . ASP A 1 100 ? 4.787 11.474 10.323 1.00 96.12 100 ASP A O 1
ATOM 801 N N . GLU A 1 101 ? 4.402 11.411 8.112 1.00 96.81 101 GLU A N 1
ATOM 802 C CA . GLU A 1 101 ? 5.337 10.321 7.766 1.00 96.81 101 GLU A CA 1
ATOM 803 C C . GLU A 1 101 ? 4.990 8.942 8.371 1.00 96.81 101 GLU A C 1
ATOM 805 O O . GLU A 1 101 ? 5.737 7.980 8.193 1.00 96.81 101 GLU A O 1
ATOM 810 N N . GLU A 1 102 ? 3.832 8.805 9.016 1.00 97.69 102 GLU A N 1
ATOM 811 C CA . GLU A 1 102 ? 3.336 7.551 9.567 1.00 97.69 102 GLU A CA 1
ATOM 812 C C . GLU A 1 102 ? 2.539 6.780 8.506 1.00 97.69 102 GLU A C 1
ATOM 814 O O . GLU A 1 102 ? 1.563 7.280 7.936 1.00 97.69 102 G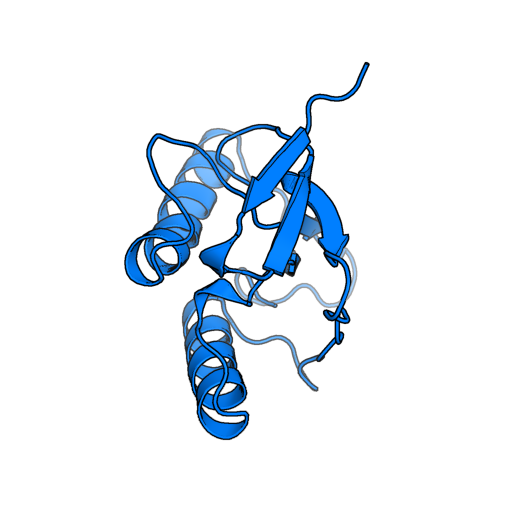LU A O 1
ATOM 819 N N . ASN A 1 103 ? 2.937 5.530 8.260 1.00 98.44 103 ASN A N 1
ATOM 820 C CA . ASN A 1 103 ? 2.284 4.660 7.290 1.00 98.44 103 ASN A CA 1
ATOM 821 C C . ASN A 1 103 ? 1.812 3.353 7.936 1.00 98.44 103 ASN A C 1
ATOM 823 O O . ASN A 1 103 ? 2.636 2.480 8.218 1.00 98.44 103 ASN A O 1
ATOM 827 N N . PRO A 1 104 ? 0.498 3.170 8.140 1.00 98.44 104 PRO A N 1
ATOM 828 C CA . PRO A 1 104 ? -0.032 1.959 8.748 1.00 98.44 104 PRO A CA 1
ATOM 829 C C . PRO A 1 104 ? -0.120 0.775 7.764 1.00 98.44 104 PRO A C 1
ATOM 831 O O . PRO A 1 104 ? -0.370 -0.352 8.191 1.00 98.44 104 PRO A O 1
ATOM 834 N N . VAL A 1 105 ? 0.101 0.979 6.460 1.00 98.69 105 VAL A N 1
ATOM 835 C CA . VAL A 1 105 ? -0.066 -0.060 5.428 1.00 98.69 105 VAL A CA 1
ATOM 836 C C . VAL A 1 105 ? 1.163 -0.952 5.338 1.00 98.69 105 VAL A C 1
ATOM 838 O O . VAL A 1 105 ? 2.253 -0.483 5.006 1.00 98.69 105 VAL A O 1
ATOM 841 N N . ALA A 1 106 ? 0.989 -2.253 5.566 1.00 98.50 106 ALA A N 1
ATOM 842 C CA . ALA A 1 106 ? 2.071 -3.212 5.371 1.00 98.50 106 ALA A CA 1
ATOM 843 C C . ALA A 1 106 ? 2.322 -3.435 3.881 1.00 98.50 106 ALA A C 1
ATOM 845 O O . ALA A 1 106 ? 1.388 -3.470 3.075 1.00 98.50 106 ALA A O 1
ATOM 846 N N . ARG A 1 107 ? 3.588 -3.602 3.493 1.00 97.69 107 ARG A N 1
ATOM 847 C CA . ARG A 1 107 ? 3.910 -3.757 2.077 1.00 97.69 107 ARG A CA 1
ATOM 848 C C . ARG A 1 107 ? 5.116 -4.634 1.812 1.00 97.69 107 ARG A C 1
ATOM 850 O O . ARG A 1 107 ? 6.154 -4.482 2.447 1.00 97.69 107 ARG A O 1
ATOM 857 N N . SER A 1 108 ? 5.009 -5.456 0.774 1.00 96.56 108 SER A N 1
ATOM 858 C CA . SER A 1 108 ? 6.165 -6.000 0.059 1.00 96.56 108 SER A CA 1
ATOM 859 C C . SER A 1 108 ? 6.292 -5.341 -1.316 1.00 96.56 108 SER A C 1
ATOM 861 O O . SER A 1 108 ? 5.293 -5.017 -1.952 1.00 96.56 108 SER A O 1
ATOM 863 N N . ASN A 1 109 ? 7.520 -5.115 -1.779 1.00 97.19 109 ASN A N 1
ATOM 864 C CA . ASN A 1 109 ? 7.788 -4.725 -3.162 1.00 97.19 109 ASN A CA 1
ATOM 865 C C . ASN A 1 109 ? 8.997 -5.519 -3.658 1.00 97.19 109 ASN A C 1
ATOM 867 O O . ASN A 1 109 ? 10.102 -5.334 -3.150 1.00 97.19 109 ASN A O 1
ATOM 871 N N . VAL A 1 110 ? 8.775 -6.440 -4.593 1.00 97.00 110 VAL A N 1
ATOM 872 C CA . VAL A 1 110 ? 9.814 -7.342 -5.115 1.00 97.00 110 VAL A CA 1
ATOM 873 C C . VAL A 1 110 ? 10.112 -7.044 -6.580 1.00 97.00 110 VAL A C 1
ATOM 875 O O . VAL A 1 110 ? 9.284 -6.476 -7.282 1.00 97.00 110 VAL A O 1
ATOM 878 N N . CYS A 1 111 ? 11.285 -7.450 -7.060 1.00 97.94 1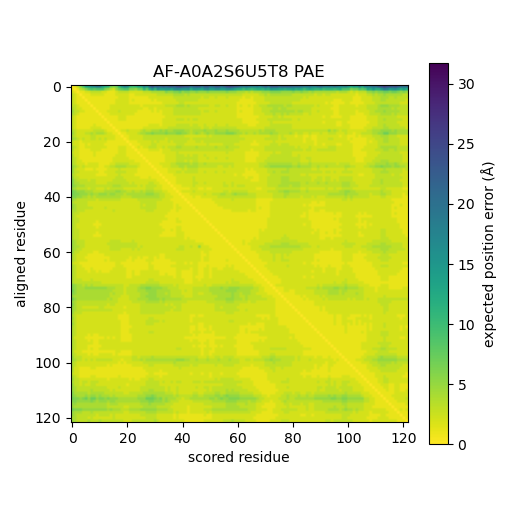11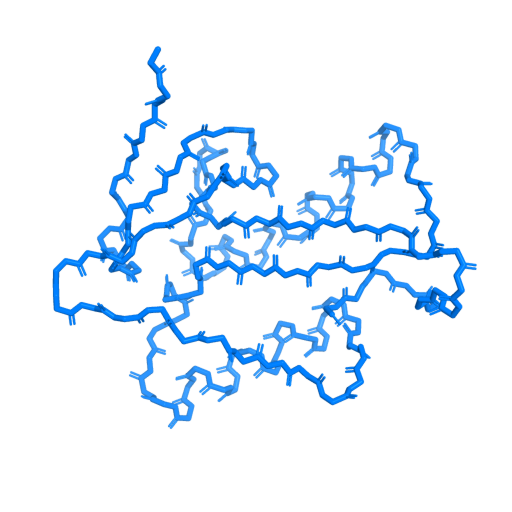 CYS A N 1
ATOM 879 C CA . CYS A 1 111 ? 11.674 -7.319 -8.467 1.00 97.94 111 CYS A CA 1
ATOM 880 C C . CYS A 1 111 ? 11.835 -8.726 -9.064 1.00 97.94 111 CYS A C 1
ATOM 882 O O . CYS A 1 111 ? 12.880 -9.346 -8.846 1.00 97.94 111 CYS A O 1
ATOM 884 N N . PRO A 1 112 ? 10.801 -9.285 -9.722 1.00 96.44 112 PRO A N 1
ATOM 885 C CA . PRO A 1 112 ? 10.866 -10.632 -10.283 1.00 96.44 112 PRO A CA 1
ATOM 886 C C . PRO A 1 112 ? 11.933 -10.739 -11.378 1.00 96.44 112 PRO A C 1
ATOM 888 O O . PRO A 1 112 ? 12.033 -9.869 -12.235 1.00 96.44 112 PRO A O 1
ATOM 891 N N . GLN A 1 113 ? 12.701 -11.832 -11.384 1.00 95.94 113 GLN A N 1
ATOM 892 C CA . GLN A 1 113 ? 13.659 -12.110 -12.463 1.00 95.94 113 GLN A CA 1
ATOM 893 C C . GLN A 1 113 ? 12.971 -12.643 -13.734 1.00 95.94 113 GLN A C 1
ATOM 895 O O . GLN A 1 113 ? 13.480 -12.453 -14.834 1.00 95.94 113 GLN A O 1
ATOM 900 N N . ILE A 1 114 ? 11.833 -13.326 -13.579 1.00 95.75 114 ILE A N 1
ATOM 901 C CA . ILE A 1 114 ? 11.042 -13.905 -14.671 1.00 95.75 114 ILE A CA 1
ATOM 902 C C . ILE A 1 114 ? 9.748 -13.102 -14.781 1.00 95.75 114 ILE A C 1
ATOM 904 O O . ILE A 1 114 ? 9.087 -12.884 -13.766 1.00 95.75 114 ILE A O 1
ATOM 908 N N . ASP A 1 115 ? 9.421 -12.673 -16.000 1.00 93.75 115 ASP A N 1
ATOM 909 C CA . ASP A 1 115 ? 8.242 -11.869 -16.342 1.00 93.75 115 ASP A CA 1
ATOM 910 C C . ASP A 1 115 ? 8.003 -10.662 -15.408 1.00 93.75 115 ASP A C 1
ATOM 912 O O . ASP A 1 115 ? 6.923 -10.531 -14.818 1.00 93.75 115 ASP A O 1
ATOM 916 N N . PRO A 1 116 ? 8.995 -9.762 -15.238 1.00 96.75 116 PRO A N 1
ATOM 917 C CA . PRO A 1 116 ? 8.774 -8.522 -14.506 1.00 96.75 116 PRO A CA 1
ATOM 918 C C . PRO A 1 116 ? 7.689 -7.675 -15.195 1.00 96.75 116 PRO A C 1
ATOM 920 O O . PRO A 1 116 ? 7.5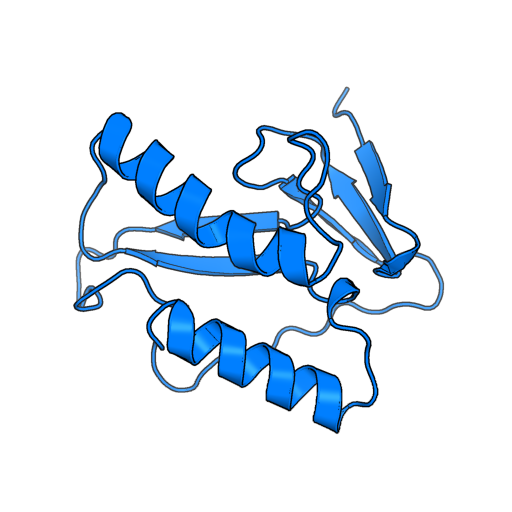81 -7.687 -16.427 1.00 96.75 116 PRO A O 1
ATOM 923 N N . PRO A 1 117 ? 6.889 -6.905 -14.436 1.00 97.31 117 PRO A N 1
ATOM 924 C CA . PRO A 1 117 ? 5.951 -5.970 -15.045 1.00 97.31 117 PRO A CA 1
ATOM 925 C C . PRO A 1 117 ? 6.711 -4.855 -15.783 1.00 97.31 117 PRO A C 1
ATOM 927 O O . PRO A 1 117 ? 7.876 -4.589 -15.490 1.00 97.31 117 PRO A O 1
ATOM 930 N N . GLY A 1 118 ? 6.047 -4.171 -16.720 1.00 97.06 118 GLY A N 1
ATOM 931 C CA . GLY A 1 118 ? 6.644 -3.036 -17.443 1.00 97.06 118 GLY A CA 1
ATOM 932 C C . GLY A 1 118 ? 6.871 -1.796 -16.568 1.00 97.06 118 GLY A C 1
ATOM 933 O O . GLY A 1 118 ? 7.757 -0.995 -16.847 1.00 97.06 118 GLY A O 1
ATOM 934 N N . GLU A 1 119 ? 6.110 -1.667 -15.481 1.00 97.56 119 GLU A N 1
ATOM 935 C CA . GLU A 1 119 ? 6.217 -0.597 -14.487 1.00 97.56 119 GLU A CA 1
ATOM 936 C C . GLU A 1 119 ? 5.752 -1.094 -13.100 1.00 97.56 119 GLU A C 1
ATOM 938 O O . GLU A 1 119 ? 5.162 -2.178 -13.014 1.00 97.56 119 GLU A O 1
ATOM 943 N N . PRO A 1 120 ? 6.019 -0.365 -11.996 1.00 98.12 120 PRO A N 1
ATOM 944 C CA . PRO A 1 120 ? 5.581 -0.774 -10.664 1.00 98.12 120 PRO A CA 1
ATOM 945 C C . PRO A 1 120 ? 4.075 -1.059 -10.597 1.00 98.12 120 PRO A C 1
ATOM 947 O O . PRO A 1 120 ? 3.245 -0.202 -10.905 1.00 98.12 120 PRO A O 1
ATOM 950 N N . SER A 1 121 ? 3.739 -2.280 -10.191 1.00 98.44 121 SER A N 1
ATOM 951 C CA . SER A 1 121 ? 2.398 -2.860 -10.298 1.00 98.44 121 SER A CA 1
ATOM 952 C C . SER A 1 121 ? 2.011 -3.637 -9.037 1.00 98.44 121 SER A C 1
ATOM 954 O O . SER A 1 121 ? 2.887 -4.073 -8.291 1.00 98.44 121 SER A O 1
ATOM 956 N N . PHE A 1 122 ? 0.711 -3.837 -8.815 1.00 97.38 122 PHE A N 1
ATOM 957 C CA . PHE A 1 122 ? 0.168 -4.750 -7.798 1.00 97.38 122 PHE A CA 1
ATOM 958 C C . PHE A 1 122 ? 0.313 -6.219 -8.209 1.00 97.38 122 PHE A C 1
ATOM 960 O O . PHE A 1 122 ? 0.008 -6.532 -9.379 1.00 97.38 122 PHE A O 1
#

pLDDT: mean 97.29, std 3.0, range [67.88, 98.69]

Sequence (122 aa):
MVETAIFEAGGYRYVRHAFQYSGGVLALAGFTIERARFAKPLPLAEGFKAVEAHLAALGRPFTSFCACELRSPVQFTEQGFIDFNRHYVQTLERWGIFKDEENPVARSNVCPQIDPPGEPSF

Solvent-accessible surface area (backbone atoms only — not comparable to full-atom values): 6929 Å² total; per-residue (Å²): 134,85,56,68,50,76,42,72,84,38,42,29,32,21,27,66,61,55,57,79,25,11,77,33,66,44,60,36,93,98,50,77,87,81,88,84,77,72,97,58,73,30,45,53,70,61,35,50,53,52,47,51,54,51,32,53,77,70,74,41,63,71,36,49,65,46,64,52,58,34,37,24,45,58,83,67,54,75,66,54,46,50,54,52,39,59,59,57,45,53,57,36,36,76,50,71,51,36,55,96,65,43,27,57,33,14,60,50,76,45,55,47,93,69,87,42,47,98,46,52,16,68

Secondary structure (DSSP, 8-state):
---EEEEGGGTEEEE---TT-BS-EEEPTT--------SS--BHHHHHHHHHHHHHHTT--GGG--EEEEE-SSPPPHHHHHHHHHHHHHHHHHTT--BTTB---EEEEE--SSS--SSSB-